Protein AF-A0ABD5UUP8-F1 (afdb_monomer_lite)

Secondary structure (DSSP, 8-state):
-PPP-------------------------HHHHHHHHSPPPTT--HHHHHHHHHHHHHHHHHHHHHHHHHHHHHHHHHHH-HHHHHHHHHHHHHHHHSS-----TT--SSHHHHHTTGGG-

InterPro domains:
  IPR058335 Propionyl-CoA carboxylase, PccX subunit [PF26062] (36-121)

Foldseek 3Di:
DDDDDDDDDDDPPPPPPPPPVPPPCPDCDPLNVQLVVDDDDPPQDPVRSSVVSVVVSVVVVVVVVVVVVVVVVVVVVVVVDPVVVQVVVQVVLCVVPVDRDRDDPPQDPDPVSNVVPSVVD

Sequence (121 aa):
MSPETTTEPAEIERDEGAANGGSKRAGTTPIDRIAEGISIPTDADPEEAAAIVAAVAAHVRDREAAAAAAAAAAAADAEDGWENDRWAFAGRTDTLQGRAARVPREAPRDAWTAAGRTDRF

Structure (mmCIF, N/CA/C/O backbone):
data_AF-A0ABD5UUP8-F1
#
_entry.id   AF-A0ABD5UUP8-F1
#
loop_
_atom_site.group_PDB
_atom_site.id
_atom_site.type_symbol
_atom_site.label_atom_id
_atom_site.label_alt_id
_atom_site.label_comp_id
_atom_site.label_asym_id
_atom_site.label_entity_id
_atom_site.label_seq_id
_atom_site.pdbx_PDB_ins_code
_atom_site.Cartn_x
_atom_site.Cartn_y
_atom_site.Cartn_z
_atom_site.occupancy
_atom_site.B_iso_or_equiv
_atom_site.auth_seq_id
_atom_site.auth_comp_id
_atom_site.auth_asym_id
_atom_site.auth_atom_id
_atom_site.pdbx_PDB_model_num
ATOM 1 N N . MET A 1 1 ? 44.165 -78.329 -10.750 1.00 41.66 1 MET A N 1
ATOM 2 C CA . MET A 1 1 ? 45.056 -77.355 -11.412 1.00 41.66 1 MET A CA 1
ATOM 3 C C . MET A 1 1 ? 44.326 -76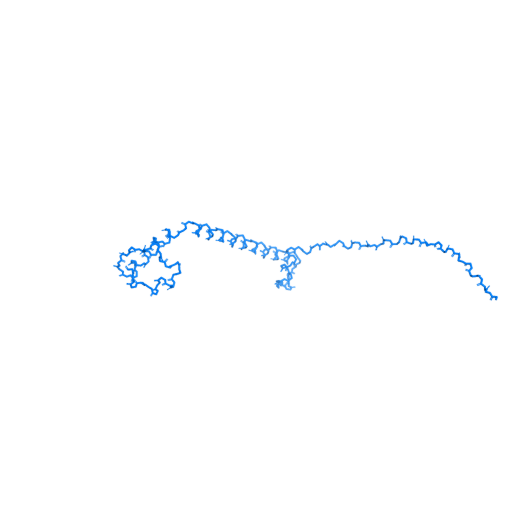.025 -11.449 1.00 41.66 1 MET A C 1
ATOM 5 O O . MET A 1 1 ? 43.488 -75.826 -12.317 1.00 41.66 1 MET A O 1
ATOM 9 N N . SER A 1 2 ? 44.571 -75.181 -10.452 1.00 54.81 2 SER A N 1
ATOM 10 C CA . SER A 1 2 ? 44.038 -73.818 -10.381 1.00 54.81 2 SER A CA 1
ATOM 11 C C . SER A 1 2 ? 45.112 -72.873 -10.916 1.00 54.81 2 SER A C 1
ATOM 13 O O . SER A 1 2 ? 46.253 -73.012 -10.478 1.00 54.81 2 SER A O 1
ATOM 15 N N . PRO A 1 3 ? 44.818 -71.944 -11.834 1.00 59.53 3 PRO A N 1
ATOM 16 C CA . PRO A 1 3 ? 45.698 -70.807 -12.029 1.00 59.53 3 PRO A CA 1
ATOM 17 C C . PRO A 1 3 ? 45.437 -69.777 -10.922 1.00 59.53 3 PRO A C 1
ATOM 19 O O . PRO A 1 3 ? 44.309 -69.322 -10.735 1.00 59.53 3 PRO A O 1
ATOM 22 N N . GLU A 1 4 ? 46.487 -69.455 -10.168 1.00 46.56 4 GLU A N 1
ATOM 23 C CA . GLU A 1 4 ? 46.560 -68.255 -9.339 1.00 46.56 4 GLU A CA 1
ATOM 24 C C . GLU A 1 4 ? 46.519 -67.034 -10.262 1.00 46.56 4 GLU A C 1
ATOM 26 O O . GLU A 1 4 ? 47.385 -66.874 -11.123 1.00 46.56 4 GLU A O 1
ATOM 31 N N . THR A 1 5 ? 45.517 -66.174 -10.099 1.00 60.75 5 THR A N 1
ATOM 32 C CA . THR A 1 5 ? 45.550 -64.842 -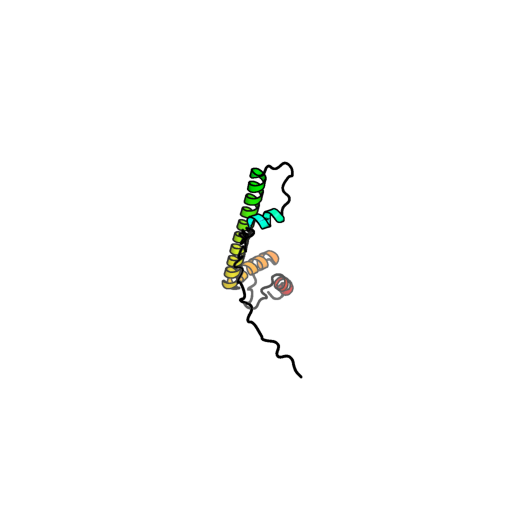10.703 1.00 60.75 5 THR A CA 1
ATOM 33 C C . THR A 1 5 ? 46.153 -63.897 -9.676 1.00 60.75 5 THR A C 1
ATOM 35 O O . THR A 1 5 ? 45.506 -63.522 -8.701 1.00 60.75 5 THR A O 1
ATOM 38 N N . THR A 1 6 ? 47.421 -63.560 -9.893 1.00 60.16 6 THR A N 1
ATOM 39 C CA . THR A 1 6 ? 48.137 -62.461 -9.245 1.00 60.16 6 THR A CA 1
ATOM 40 C C . THR A 1 6 ? 47.302 -61.182 -9.321 1.00 60.16 6 THR A C 1
ATOM 42 O O . THR A 1 6 ? 47.059 -60.653 -10.403 1.00 60.16 6 THR A O 1
ATOM 45 N N . THR A 1 7 ? 46.862 -60.691 -8.163 1.00 57.25 7 THR A N 1
ATOM 46 C CA . THR A 1 7 ? 46.319 -59.341 -7.995 1.00 57.25 7 THR A CA 1
ATOM 47 C C . THR A 1 7 ? 47.486 -58.360 -7.983 1.00 57.25 7 THR A C 1
ATOM 49 O O . THR A 1 7 ? 48.179 -58.215 -6.978 1.00 57.25 7 THR A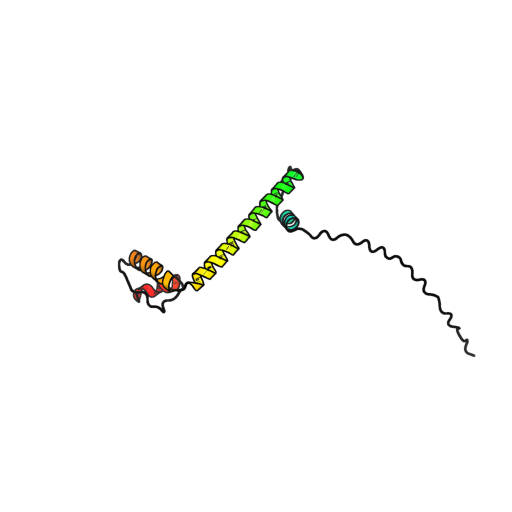 O 1
ATOM 52 N N . GLU A 1 8 ? 47.709 -57.704 -9.114 1.00 60.59 8 GLU A N 1
ATOM 53 C CA . GLU A 1 8 ? 48.548 -56.513 -9.230 1.00 60.59 8 GLU A CA 1
ATOM 54 C C . GLU A 1 8 ? 47.698 -55.294 -8.811 1.00 60.59 8 GLU A C 1
ATOM 56 O O . GLU A 1 8 ? 46.593 -55.124 -9.340 1.00 60.59 8 GLU A O 1
ATOM 61 N N . PRO A 1 9 ? 48.112 -54.470 -7.830 1.00 53.06 9 PRO A N 1
ATOM 62 C CA . PRO A 1 9 ? 47.363 -53.272 -7.480 1.00 53.06 9 PRO A CA 1
ATOM 63 C C . PRO A 1 9 ? 47.615 -52.195 -8.541 1.00 53.06 9 PRO A C 1
ATOM 65 O O . PRO A 1 9 ? 48.681 -51.589 -8.576 1.00 53.06 9 PRO A O 1
ATOM 68 N N . ALA A 1 10 ? 46.620 -51.947 -9.393 1.00 58.97 10 ALA A N 1
ATOM 69 C CA . ALA A 1 10 ? 46.601 -50.768 -10.247 1.00 58.97 10 ALA A CA 1
ATOM 70 C C . ALA A 1 10 ? 46.541 -49.510 -9.365 1.00 58.97 10 ALA A C 1
ATOM 72 O O . ALA A 1 10 ? 45.589 -49.299 -8.607 1.00 58.97 10 ALA A O 1
ATOM 73 N N . GLU A 1 11 ? 47.592 -48.702 -9.455 1.00 50.47 11 GLU A N 1
ATOM 74 C CA . GLU A 1 11 ? 47.683 -47.366 -8.889 1.00 50.47 11 GLU A CA 1
ATOM 75 C C . GLU A 1 11 ? 46.521 -46.521 -9.427 1.00 50.47 11 GLU A C 1
ATOM 77 O O . GLU A 1 11 ? 46.373 -46.310 -10.629 1.00 50.47 11 GLU A O 1
ATOM 82 N N . ILE A 1 12 ? 45.647 -46.071 -8.526 1.00 54.72 12 ILE A N 1
ATOM 83 C CA . ILE A 1 12 ? 44.571 -45.143 -8.864 1.00 54.72 12 ILE A CA 1
ATOM 84 C C . ILE A 1 12 ? 45.226 -43.773 -9.050 1.00 54.72 12 ILE A C 1
ATOM 86 O O . ILE A 1 12 ? 45.441 -43.045 -8.077 1.00 54.72 12 ILE A O 1
ATOM 90 N N . GLU A 1 13 ? 45.552 -43.440 -10.297 1.00 49.62 13 GLU A N 1
ATOM 91 C CA . GLU A 1 13 ? 45.841 -42.075 -10.726 1.00 49.62 13 GLU A CA 1
ATOM 92 C C . GLU A 1 13 ? 44.625 -41.207 -10.376 1.00 49.62 13 GLU A C 1
ATOM 94 O O . GLU A 1 13 ? 43.548 -41.304 -10.969 1.00 49.62 13 GLU A O 1
ATOM 99 N N . ARG A 1 14 ? 44.773 -40.397 -9.327 1.00 52.66 14 ARG A N 1
ATOM 100 C CA . ARG A 1 14 ? 43.803 -39.365 -8.977 1.00 52.66 14 ARG A CA 1
ATOM 101 C C . ARG A 1 14 ? 43.973 -38.228 -9.976 1.00 52.66 14 ARG A C 1
ATOM 103 O O . ARG A 1 14 ? 44.809 -37.353 -9.783 1.00 52.66 14 ARG A O 1
ATOM 110 N N . ASP A 1 15 ? 43.177 -38.271 -11.036 1.00 47.72 15 ASP A N 1
ATOM 111 C CA . ASP A 1 15 ? 42.930 -37.130 -11.911 1.00 47.72 15 ASP A CA 1
ATOM 112 C C . ASP A 1 15 ? 42.229 -36.030 -11.095 1.00 47.72 15 ASP A C 1
ATOM 114 O O . ASP A 1 15 ? 41.017 -36.052 -10.861 1.00 47.72 15 ASP A O 1
ATOM 118 N N . GLU A 1 16 ? 43.018 -35.088 -10.574 1.00 58.28 16 GLU A N 1
ATOM 119 C CA . GLU A 1 16 ? 42.526 -33.858 -9.954 1.00 58.28 16 GLU A CA 1
ATOM 120 C C . GLU A 1 16 ? 42.061 -32.874 -11.037 1.00 58.28 16 GLU A C 1
ATOM 122 O O . GLU A 1 16 ? 42.664 -31.834 -11.290 1.00 58.28 16 GLU A O 1
ATOM 127 N N . GLY A 1 17 ? 40.936 -33.200 -11.670 1.00 40.09 17 GLY A N 1
ATOM 128 C CA . GLY A 1 17 ? 40.206 -32.335 -12.593 1.00 40.09 17 GLY A CA 1
ATOM 129 C C . GLY A 1 17 ? 39.062 -31.580 -11.914 1.00 40.09 17 GLY A C 1
ATOM 130 O O . GLY A 1 17 ? 37.935 -31.581 -12.408 1.00 40.09 17 GLY A O 1
ATOM 131 N N . ALA A 1 18 ? 39.303 -30.951 -10.760 1.00 50.19 18 ALA A N 1
ATOM 132 C CA . ALA A 1 18 ? 38.309 -30.119 -10.078 1.00 50.19 18 ALA A CA 1
ATOM 133 C C . ALA A 1 18 ? 38.138 -28.760 -10.782 1.00 50.19 18 ALA A C 1
ATOM 135 O O . ALA A 1 18 ? 38.518 -27.715 -10.262 1.00 50.19 18 ALA A O 1
ATOM 136 N N . ALA A 1 19 ? 37.502 -28.759 -11.952 1.00 53.00 19 ALA A N 1
ATOM 137 C CA . ALA A 1 19 ? 36.909 -27.561 -12.537 1.00 53.00 19 ALA A CA 1
ATOM 138 C C . ALA A 1 19 ? 35.403 -27.535 -12.236 1.00 53.00 19 ALA A C 1
ATOM 140 O O . ALA A 1 19 ? 34.565 -27.527 -13.134 1.00 53.00 19 ALA A O 1
ATOM 141 N N . ASN A 1 20 ? 35.038 -27.499 -10.949 1.00 49.12 20 ASN A N 1
ATOM 142 C CA . ASN A 1 20 ? 33.725 -26.985 -10.573 1.00 49.12 20 ASN A CA 1
ATOM 143 C C . ASN A 1 20 ? 33.803 -25.464 -10.714 1.00 49.12 20 ASN A C 1
ATOM 145 O O . ASN A 1 20 ? 34.126 -24.749 -9.764 1.00 49.12 20 ASN A O 1
ATOM 149 N N . GLY A 1 21 ? 33.592 -24.989 -11.943 1.00 45.31 21 GLY A N 1
ATOM 150 C CA . GLY A 1 21 ? 33.327 -23.591 -12.229 1.00 45.31 21 GLY A CA 1
ATOM 151 C C . GLY A 1 21 ? 32.086 -23.195 -11.450 1.00 45.31 21 GLY A C 1
ATOM 152 O O . GLY A 1 21 ? 30.968 -23.335 -11.940 1.00 45.31 21 GLY A O 1
ATOM 153 N N . GLY A 1 22 ? 32.300 -22.756 -10.209 1.00 42.28 22 GLY A N 1
ATOM 154 C CA . GLY A 1 22 ? 31.283 -22.219 -9.333 1.00 42.28 22 GLY A CA 1
ATOM 155 C C . GLY A 1 22 ? 30.674 -21.017 -10.024 1.00 42.28 22 GLY A C 1
ATOM 156 O O . GLY A 1 22 ? 31.166 -19.898 -9.892 1.00 42.28 22 GLY A O 1
ATOM 157 N N . SER A 1 23 ? 29.618 -21.272 -10.795 1.00 48.53 23 SER A N 1
ATOM 158 C CA . SER A 1 23 ? 28.715 -20.254 -11.289 1.00 48.53 23 SER A CA 1
ATOM 159 C C . SER A 1 23 ? 28.305 -19.461 -10.060 1.00 48.53 23 SER A C 1
ATOM 161 O O . SER A 1 23 ? 27.624 -19.985 -9.172 1.00 48.53 23 SER A O 1
ATOM 163 N N . LYS A 1 24 ? 28.840 -18.239 -9.941 1.00 53.84 24 LYS A N 1
ATOM 164 C CA . LYS A 1 24 ? 28.438 -17.278 -8.922 1.00 53.84 24 LYS A CA 1
ATOM 165 C C . LYS A 1 24 ? 26.924 -17.197 -9.039 1.00 53.84 24 LYS A C 1
ATOM 167 O O . LYS A 1 24 ? 26.421 -16.562 -9.961 1.00 53.84 24 LYS A O 1
ATOM 172 N N . ARG A 1 25 ? 26.194 -17.858 -8.139 1.00 56.03 25 ARG A N 1
ATOM 173 C CA . ARG A 1 25 ? 24.763 -17.630 -7.972 1.00 56.03 25 ARG A CA 1
ATOM 174 C C . ARG A 1 25 ? 24.637 -16.204 -7.456 1.00 56.03 25 ARG A C 1
ATOM 176 O O . ARG A 1 25 ? 24.610 -15.984 -6.250 1.00 56.03 25 ARG A O 1
ATOM 183 N N . ALA A 1 26 ? 24.658 -15.237 -8.372 1.00 64.69 26 ALA A N 1
ATOM 184 C CA . ALA A 1 26 ? 24.085 -13.930 -8.138 1.00 64.69 26 ALA A CA 1
ATOM 185 C C . ALA A 1 26 ? 22.640 -14.226 -7.737 1.00 64.69 26 ALA A C 1
ATOM 187 O O . ALA A 1 26 ? 21.847 -14.701 -8.548 1.00 64.69 26 ALA A O 1
ATOM 188 N N . GLY A 1 27 ? 22.364 -14.155 -6.435 1.00 71.50 27 GLY A N 1
ATOM 189 C CA . GLY A 1 27 ? 21.029 -14.418 -5.928 1.00 71.50 27 GLY A CA 1
ATOM 190 C C . GLY A 1 27 ? 20.075 -13.440 -6.593 1.00 71.50 27 GLY A C 1
ATOM 191 O O . GLY A 1 27 ? 20.400 -12.257 -6.671 1.00 71.50 27 GLY A O 1
ATOM 192 N N . THR A 1 28 ? 18.931 -13.938 -7.066 1.00 81.25 28 THR A N 1
ATOM 193 C CA . THR A 1 28 ? 17.842 -13.083 -7.550 1.00 81.25 28 THR A CA 1
ATOM 194 C C . THR A 1 28 ? 17.554 -12.025 -6.490 1.00 81.25 28 THR A C 1
ATOM 196 O O . THR A 1 28 ? 17.208 -12.334 -5.335 1.00 81.25 28 THR A O 1
ATOM 199 N N . THR A 1 29 ? 17.805 -10.769 -6.844 1.00 89.19 29 THR A N 1
ATOM 200 C CA . THR A 1 29 ? 17.545 -9.660 -5.942 1.00 89.19 29 THR A CA 1
ATOM 201 C C . THR A 1 29 ? 16.030 -9.499 -5.799 1.00 89.19 29 THR A C 1
ATOM 203 O O . THR A 1 29 ? 15.261 -9.916 -6.666 1.00 89.19 29 THR A O 1
ATOM 206 N N . PRO A 1 30 ? 15.541 -8.895 -4.705 1.00 87.81 30 PRO A N 1
ATOM 207 C CA . PRO A 1 30 ? 14.128 -8.538 -4.615 1.00 87.81 30 PRO A CA 1
ATOM 208 C C . PRO A 1 30 ? 13.656 -7.676 -5.798 1.00 87.81 30 PRO A C 1
ATOM 210 O O . PRO A 1 30 ? 12.502 -7.779 -6.190 1.00 87.81 30 PRO A O 1
ATOM 213 N N . ILE A 1 31 ? 14.553 -6.870 -6.380 1.00 89.00 31 ILE A N 1
ATOM 214 C CA . ILE A 1 31 ? 14.278 -6.057 -7.570 1.00 89.00 31 ILE A CA 1
ATOM 215 C C . ILE A 1 31 ? 14.075 -6.952 -8.804 1.00 89.00 31 ILE A C 1
ATOM 217 O O . ILE A 1 31 ? 13.110 -6.740 -9.533 1.00 89.00 31 ILE A O 1
ATOM 221 N N . ASP A 1 32 ? 14.887 -7.999 -8.987 1.00 91.38 32 ASP A N 1
ATOM 222 C CA . ASP A 1 32 ? 14.741 -8.942 -10.111 1.00 91.38 32 ASP A CA 1
ATOM 223 C C . ASP A 1 32 ? 13.391 -9.677 -10.076 1.00 91.38 32 ASP A C 1
ATOM 225 O O . ASP A 1 32 ? 12.718 -9.792 -11.096 1.00 91.38 32 ASP A O 1
ATOM 229 N N . ARG A 1 33 ? 12.924 -10.094 -8.891 1.00 92.19 33 ARG A N 1
ATOM 230 C CA . ARG A 1 33 ? 11.594 -10.724 -8.748 1.00 92.19 33 ARG A CA 1
ATOM 231 C C . ARG A 1 33 ? 10.443 -9.787 -9.096 1.00 92.19 33 ARG A C 1
ATOM 233 O O . ARG A 1 33 ? 9.403 -10.232 -9.567 1.00 92.19 33 ARG A O 1
ATOM 240 N N . ILE A 1 34 ? 10.602 -8.495 -8.818 1.00 93.19 34 ILE A N 1
ATOM 241 C CA . ILE A 1 34 ? 9.594 -7.493 -9.174 1.00 93.19 34 ILE A CA 1
ATOM 242 C C . ILE A 1 34 ? 9.597 -7.286 -10.686 1.00 93.19 34 ILE A C 1
ATOM 244 O O . ILE A 1 34 ? 8.522 -7.232 -11.276 1.00 93.19 34 ILE A O 1
ATOM 248 N N . ALA A 1 35 ? 10.777 -7.247 -11.311 1.00 91.50 35 ALA A N 1
ATOM 249 C CA . ALA A 1 35 ? 10.902 -7.171 -12.762 1.00 91.50 35 ALA A CA 1
ATOM 250 C C . ALA A 1 35 ? 10.207 -8.353 -13.466 1.00 91.50 35 ALA A C 1
ATOM 252 O O . ALA A 1 35 ? 9.522 -8.145 -14.461 1.00 91.50 35 ALA A O 1
ATOM 253 N N . GLU A 1 36 ? 10.298 -9.569 -12.917 1.00 93.56 36 GLU A N 1
ATOM 254 C CA . GLU A 1 36 ? 9.594 -10.759 -13.431 1.00 93.56 36 GLU A CA 1
ATOM 255 C C . GLU A 1 36 ? 8.055 -10.659 -13.336 1.00 93.56 36 GLU A C 1
ATOM 257 O O . GLU A 1 36 ? 7.343 -11.331 -14.082 1.00 93.56 36 GLU A O 1
ATOM 262 N N . GLY A 1 37 ? 7.531 -9.837 -12.421 1.00 94.12 37 GLY A N 1
ATOM 263 C CA . GLY A 1 37 ? 6.099 -9.713 -12.135 1.00 94.12 37 GLY A CA 1
ATOM 264 C C . GLY A 1 37 ? 5.397 -8.519 -12.785 1.00 94.12 37 GLY A C 1
ATOM 265 O O . GLY A 1 37 ? 4.185 -8.376 -12.608 1.00 94.12 37 GLY A O 1
ATOM 266 N N . ILE A 1 38 ? 6.118 -7.652 -13.505 1.00 94.56 38 ILE A N 1
ATOM 267 C CA . ILE A 1 38 ? 5.555 -6.440 -14.116 1.00 94.56 38 ILE A CA 1
ATOM 268 C C . ILE A 1 38 ? 5.812 -6.388 -15.621 1.00 94.56 38 ILE A C 1
ATOM 270 O O . ILE A 1 38 ? 6.848 -6.816 -16.117 1.00 94.56 38 ILE A O 1
ATOM 274 N N . SER A 1 39 ? 4.859 -5.827 -16.364 1.00 96.19 39 SER A N 1
ATOM 275 C CA . SER A 1 39 ? 5.041 -5.564 -17.791 1.00 96.19 39 SER A CA 1
ATOM 276 C C . SER A 1 39 ? 5.792 -4.250 -17.974 1.00 96.19 39 SER A C 1
ATOM 278 O O . SER A 1 39 ? 5.289 -3.197 -17.582 1.00 96.19 39 SER A O 1
ATOM 280 N N . ILE A 1 40 ? 6.960 -4.308 -18.607 1.00 94.50 40 ILE A N 1
ATOM 281 C CA . ILE A 1 40 ? 7.721 -3.125 -19.019 1.00 94.50 40 ILE A CA 1
ATOM 282 C C . ILE A 1 40 ? 7.323 -2.750 -20.458 1.00 94.50 40 ILE A C 1
ATOM 284 O O . ILE A 1 40 ? 7.130 -3.655 -21.277 1.00 94.50 40 ILE A O 1
ATOM 288 N N . PRO A 1 41 ? 7.162 -1.454 -20.784 1.00 95.00 41 PRO A N 1
ATOM 289 C CA . PRO A 1 41 ? 6.927 -1.013 -22.156 1.00 95.00 41 PRO A CA 1
ATOM 290 C C . PRO A 1 41 ? 8.019 -1.507 -23.110 1.00 95.00 41 PRO A C 1
ATOM 292 O O . PRO A 1 41 ? 9.197 -1.533 -22.766 1.00 95.00 41 PRO A O 1
ATOM 295 N N . THR A 1 42 ? 7.632 -1.905 -24.321 1.00 92.69 42 THR A N 1
ATOM 296 C CA . THR A 1 42 ? 8.568 -2.474 -25.306 1.00 92.69 42 THR A CA 1
ATOM 297 C C . THR A 1 42 ? 9.523 -1.444 -25.905 1.00 92.69 42 THR A C 1
ATOM 299 O O . THR A 1 42 ? 10.514 -1.823 -26.520 1.00 92.69 42 THR A O 1
ATOM 302 N N . ASP A 1 43 ? 9.187 -0.162 -25.787 1.00 96.62 43 ASP A N 1
ATOM 303 C CA . ASP A 1 43 ? 9.975 0.987 -26.227 1.00 96.62 43 ASP A CA 1
ATOM 304 C C . ASP A 1 43 ? 10.874 1.565 -25.125 1.00 96.62 43 ASP A C 1
ATOM 306 O O . ASP A 1 43 ? 11.680 2.439 -25.432 1.00 96.62 43 ASP A O 1
ATOM 310 N N . ALA A 1 44 ? 10.771 1.067 -23.886 1.00 95.50 44 ALA A N 1
ATOM 311 C CA . ALA A 1 44 ? 11.627 1.501 -22.791 1.00 95.50 44 ALA A CA 1
ATOM 312 C C . ALA A 1 44 ? 13.060 1.009 -23.002 1.00 95.50 44 ALA A C 1
ATOM 314 O O . ALA A 1 44 ? 13.309 -0.189 -23.194 1.00 95.50 44 ALA A O 1
ATOM 315 N N . ASP A 1 45 ? 14.011 1.932 -22.924 1.00 97.38 45 ASP A N 1
ATOM 316 C CA . ASP A 1 45 ? 15.419 1.569 -22.914 1.00 97.38 45 ASP A CA 1
ATOM 317 C C . ASP A 1 45 ? 15.821 0.905 -21.571 1.00 97.38 45 ASP A C 1
ATOM 319 O O . ASP A 1 45 ? 15.048 0.897 -20.608 1.00 97.38 45 ASP A O 1
ATOM 323 N N . PRO A 1 46 ? 17.009 0.277 -21.470 1.00 95.00 46 PRO A N 1
ATOM 324 C CA . PRO A 1 46 ? 17.409 -0.431 -20.252 1.00 95.00 46 PRO A CA 1
ATOM 325 C C . PRO A 1 46 ? 17.485 0.450 -18.994 1.00 95.00 46 PRO A C 1
ATOM 327 O O . PRO A 1 46 ? 17.240 -0.050 -17.894 1.00 95.00 46 PRO A O 1
ATOM 330 N N . GLU A 1 47 ? 17.826 1.732 -19.140 1.00 96.75 47 GLU A N 1
ATOM 331 C CA . GLU A 1 47 ? 17.900 2.686 -18.028 1.00 96.75 47 GLU A CA 1
ATOM 332 C C . GLU A 1 47 ? 16.481 3.030 -17.557 1.00 96.75 47 GLU A C 1
ATOM 334 O O . GLU A 1 47 ? 16.182 2.975 -16.362 1.00 96.75 47 GLU A O 1
ATOM 339 N N . GLU A 1 48 ? 15.577 3.300 -18.502 1.00 97.19 48 GLU A N 1
ATOM 340 C CA . GLU A 1 48 ? 14.157 3.537 -18.237 1.00 97.19 48 GLU A CA 1
ATOM 341 C C . GLU A 1 48 ? 13.489 2.320 -17.588 1.00 97.19 48 GLU A C 1
ATOM 343 O O . GLU A 1 48 ? 12.798 2.452 -16.576 1.00 97.19 48 GLU A O 1
ATOM 348 N N . ALA A 1 49 ? 13.737 1.117 -18.109 1.00 96.00 49 ALA A N 1
ATOM 349 C CA . ALA A 1 49 ? 13.241 -0.128 -17.533 1.00 96.00 49 ALA A CA 1
ATOM 350 C C . ALA A 1 49 ? 13.721 -0.301 -16.083 1.00 96.00 49 ALA A C 1
ATOM 352 O O . ALA A 1 49 ? 12.919 -0.602 -15.194 1.00 96.00 49 ALA A O 1
ATOM 353 N N . ALA A 1 50 ? 15.007 -0.051 -15.816 1.00 94.81 50 ALA A N 1
ATOM 354 C CA . ALA A 1 50 ? 15.559 -0.107 -14.467 1.00 94.81 50 ALA A CA 1
ATOM 355 C C . ALA A 1 50 ? 14.917 0.936 -13.537 1.00 94.81 50 ALA A C 1
ATOM 357 O O . ALA A 1 50 ? 14.574 0.611 -12.396 1.00 94.81 50 ALA A O 1
ATOM 358 N N . ALA A 1 51 ? 14.696 2.162 -14.020 1.00 96.50 51 ALA A N 1
ATOM 359 C CA . ALA A 1 51 ? 14.036 3.221 -13.262 1.00 96.50 51 ALA A CA 1
ATOM 360 C C . ALA A 1 51 ? 12.586 2.856 -12.906 1.00 96.50 51 ALA A C 1
ATOM 362 O O . ALA A 1 51 ? 12.160 3.060 -11.766 1.00 96.50 51 ALA A O 1
ATOM 363 N N . ILE A 1 52 ? 11.844 2.258 -13.843 1.00 95.94 52 ILE A N 1
ATOM 364 C CA . ILE A 1 52 ? 10.472 1.785 -13.617 1.00 95.94 52 ILE A CA 1
ATOM 365 C C . ILE A 1 52 ? 10.454 0.695 -12.541 1.00 95.94 52 ILE A C 1
ATOM 367 O O . ILE A 1 52 ? 9.711 0.815 -11.563 1.00 95.94 52 ILE A O 1
ATOM 371 N N . VAL A 1 53 ? 11.291 -0.342 -12.670 1.00 97.31 53 VAL A N 1
ATOM 372 C CA . VAL A 1 53 ? 11.359 -1.428 -11.675 1.00 97.31 53 VAL A CA 1
ATOM 373 C C . VAL A 1 53 ? 11.747 -0.870 -10.302 1.00 97.31 53 VAL A C 1
ATOM 375 O O . VAL A 1 53 ? 11.127 -1.224 -9.298 1.00 97.31 53 VAL A O 1
ATOM 378 N N . ALA A 1 54 ? 12.725 0.038 -10.239 1.00 96.38 54 ALA A N 1
ATOM 379 C CA . ALA A 1 54 ? 13.156 0.661 -8.992 1.00 96.38 54 ALA A CA 1
ATOM 380 C C . ALA A 1 54 ? 12.036 1.480 -8.329 1.00 96.38 54 ALA A C 1
ATOM 382 O O . ALA A 1 54 ? 11.830 1.369 -7.118 1.00 96.38 54 ALA A O 1
ATOM 383 N N . ALA A 1 55 ? 11.278 2.259 -9.108 1.00 97.38 55 ALA A N 1
ATOM 384 C CA . ALA A 1 55 ? 10.151 3.041 -8.607 1.00 97.38 55 ALA A CA 1
ATOM 385 C C . ALA A 1 55 ? 9.035 2.144 -8.048 1.00 97.38 55 ALA A C 1
ATOM 387 O O . ALA A 1 55 ? 8.526 2.391 -6.951 1.00 97.38 55 ALA A O 1
ATOM 388 N N . VAL A 1 56 ? 8.691 1.064 -8.756 1.00 96.81 56 VAL A N 1
ATOM 389 C CA . VAL A 1 56 ? 7.698 0.085 -8.288 1.00 96.81 56 VAL A CA 1
ATOM 390 C C . VAL A 1 56 ? 8.186 -0.618 -7.020 1.00 96.81 56 VAL A C 1
ATOM 392 O O . VAL A 1 56 ? 7.434 -0.727 -6.051 1.00 96.81 56 VAL A O 1
ATOM 395 N N . ALA A 1 57 ? 9.453 -1.035 -6.976 1.00 96.19 57 ALA A N 1
ATOM 396 C CA . ALA A 1 57 ? 10.039 -1.674 -5.802 1.00 96.19 57 ALA A CA 1
ATOM 397 C C . ALA A 1 57 ? 10.038 -0.759 -4.570 1.00 96.19 57 ALA A C 1
ATOM 399 O O . ALA A 1 57 ? 9.704 -1.205 -3.468 1.00 96.19 57 ALA A O 1
ATOM 400 N N . ALA A 1 58 ? 10.355 0.525 -4.751 1.00 96.88 58 ALA A N 1
ATOM 401 C CA . ALA A 1 58 ? 10.271 1.518 -3.688 1.00 96.88 58 ALA A CA 1
ATOM 402 C C . ALA A 1 58 ? 8.829 1.679 -3.181 1.00 96.88 58 ALA A C 1
ATOM 404 O O . ALA A 1 58 ? 8.607 1.682 -1.971 1.00 96.88 58 ALA A O 1
ATOM 405 N N . HIS A 1 59 ? 7.846 1.737 -4.086 1.00 96.94 59 HIS A N 1
ATOM 406 C CA . HIS A 1 59 ? 6.436 1.858 -3.713 1.00 96.94 59 HIS A CA 1
ATOM 407 C C . HIS A 1 59 ? 5.917 0.644 -2.929 1.00 96.94 59 HIS A C 1
ATOM 409 O O . HIS A 1 59 ? 5.203 0.808 -1.941 1.00 96.94 59 HIS A O 1
ATOM 415 N N . VAL A 1 60 ? 6.276 -0.576 -3.342 1.00 96.44 60 VAL A N 1
ATOM 416 C CA . VAL A 1 60 ? 5.874 -1.801 -2.627 1.00 96.44 60 VAL A CA 1
ATOM 417 C C . VAL A 1 60 ? 6.459 -1.815 -1.217 1.00 96.44 60 VAL A C 1
ATOM 419 O O . VAL A 1 60 ? 5.726 -2.046 -0.259 1.00 96.44 60 VAL A O 1
ATOM 422 N N . ARG A 1 61 ? 7.746 -1.482 -1.065 1.00 96.12 61 ARG A N 1
ATOM 423 C CA . ARG A 1 61 ? 8.383 -1.396 0.256 1.00 96.12 61 ARG A CA 1
ATOM 424 C C . ARG A 1 61 ? 7.712 -0.354 1.156 1.00 96.12 61 ARG A C 1
ATOM 426 O O . ARG A 1 61 ? 7.521 -0.612 2.341 1.00 96.12 61 ARG A O 1
ATOM 433 N N . ASP A 1 62 ? 7.364 0.808 0.609 1.00 97.00 62 ASP A N 1
ATOM 434 C CA . ASP A 1 62 ? 6.663 1.860 1.352 1.00 97.00 62 ASP A CA 1
ATOM 435 C C . ASP A 1 62 ? 5.282 1.387 1.840 1.00 97.00 62 ASP A C 1
ATOM 437 O O . ASP A 1 62 ? 4.940 1.538 3.012 1.00 97.00 62 ASP A O 1
ATOM 441 N N . ARG A 1 63 ? 4.525 0.695 0.978 1.00 97.31 63 ARG A N 1
ATOM 442 C CA . ARG A 1 63 ? 3.236 0.081 1.338 1.00 97.31 63 ARG A CA 1
ATOM 443 C C . ARG A 1 63 ? 3.373 -0.963 2.441 1.00 97.31 63 ARG A C 1
ATOM 445 O O . ARG A 1 63 ? 2.544 -0.994 3.345 1.00 97.31 63 ARG A O 1
ATOM 452 N N . GLU A 1 64 ? 4.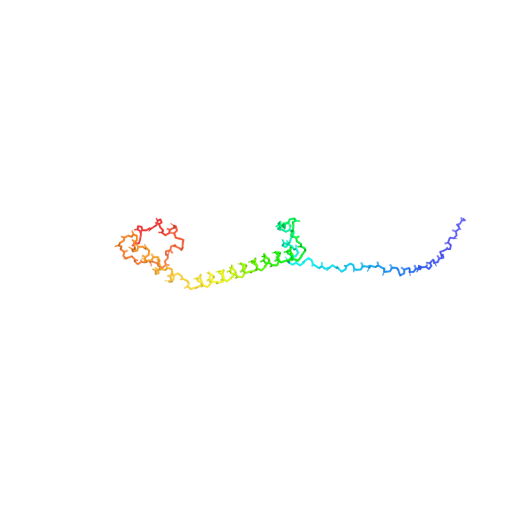389 -1.819 2.366 1.00 96.94 64 GLU A N 1
ATOM 453 C CA . GLU A 1 64 ? 4.664 -2.832 3.389 1.00 96.94 64 GLU A CA 1
ATOM 454 C C . GLU A 1 64 ? 5.008 -2.186 4.735 1.00 96.94 64 GLU A C 1
ATOM 456 O O . GLU A 1 64 ? 4.481 -2.602 5.767 1.00 96.94 64 GLU A O 1
ATOM 461 N N . ALA A 1 65 ? 5.826 -1.129 4.731 1.00 96.75 65 ALA A N 1
ATOM 462 C CA . ALA A 1 65 ? 6.156 -0.373 5.936 1.00 96.75 65 ALA A CA 1
ATOM 463 C C . ALA A 1 65 ? 4.917 0.310 6.537 1.00 96.75 65 ALA A C 1
ATOM 465 O O . ALA A 1 65 ? 4.687 0.220 7.744 1.00 96.75 65 ALA A O 1
ATOM 466 N N . ALA A 1 66 ? 4.082 0.932 5.700 1.00 95.00 66 ALA A N 1
ATOM 467 C CA . ALA A 1 66 ? 2.824 1.536 6.126 1.00 95.00 66 ALA A CA 1
ATOM 468 C C . ALA A 1 66 ? 1.846 0.493 6.697 1.00 95.00 66 ALA A C 1
ATOM 470 O O . ALA A 1 66 ? 1.231 0.729 7.736 1.00 95.00 66 ALA A O 1
ATOM 471 N N . ALA A 1 67 ? 1.731 -0.679 6.066 1.00 95.19 67 ALA A N 1
ATOM 472 C CA . ALA A 1 67 ? 0.893 -1.772 6.554 1.00 95.19 67 ALA A CA 1
ATOM 473 C C . ALA A 1 67 ? 1.401 -2.336 7.891 1.00 95.19 67 ALA A C 1
ATOM 475 O O . ALA A 1 67 ? 0.601 -2.578 8.794 1.00 95.19 67 ALA A O 1
ATOM 476 N N . ALA A 1 68 ? 2.718 -2.497 8.051 1.00 94.94 68 ALA A N 1
ATOM 477 C CA . ALA A 1 68 ? 3.324 -2.926 9.309 1.00 94.94 68 ALA A CA 1
ATOM 478 C C . ALA A 1 68 ? 3.093 -1.901 10.432 1.00 94.94 68 ALA A C 1
ATOM 480 O O . ALA A 1 68 ? 2.738 -2.283 11.547 1.00 94.94 68 ALA A O 1
ATOM 481 N N . ALA A 1 69 ? 3.226 -0.605 10.134 1.00 93.50 69 ALA A N 1
ATOM 482 C CA . ALA A 1 69 ? 2.925 0.465 11.082 1.00 93.50 69 ALA A CA 1
ATOM 483 C C . ALA A 1 69 ? 1.440 0.470 11.484 1.00 93.50 69 ALA A C 1
ATOM 485 O O . ALA A 1 69 ? 1.128 0.571 12.668 1.00 93.50 69 ALA A O 1
ATOM 486 N N . ALA A 1 70 ? 0.527 0.293 10.524 1.00 91.62 70 ALA A N 1
ATOM 487 C CA . ALA A 1 70 ? -0.905 0.192 10.797 1.00 91.62 70 ALA A CA 1
ATOM 488 C C . ALA A 1 70 ? -1.251 -1.040 11.650 1.00 91.62 70 ALA A C 1
ATOM 490 O O . ALA A 1 70 ? -2.059 -0.941 12.569 1.00 91.62 70 ALA A O 1
ATOM 491 N N . ALA A 1 71 ? -0.617 -2.188 11.392 1.00 90.81 71 ALA A N 1
ATOM 492 C CA . ALA A 1 71 ? -0.799 -3.393 12.199 1.00 90.81 71 ALA A CA 1
ATOM 493 C C . ALA A 1 71 ? -0.281 -3.209 13.635 1.00 90.81 71 ALA A C 1
ATOM 495 O O . ALA A 1 71 ? -0.940 -3.639 14.579 1.00 90.81 71 ALA A O 1
ATOM 496 N N . ALA A 1 72 ? 0.863 -2.539 13.810 1.00 88.44 72 ALA A N 1
ATOM 497 C CA . ALA A 1 72 ? 1.398 -2.212 15.129 1.00 88.44 72 ALA A CA 1
ATOM 498 C C . ALA A 1 72 ? 0.483 -1.242 15.894 1.00 88.44 72 ALA A C 1
ATOM 500 O O . ALA A 1 72 ? 0.225 -1.460 17.075 1.00 88.44 72 ALA A O 1
ATOM 501 N N . ALA A 1 73 ? -0.053 -0.219 15.220 1.00 83.75 73 ALA A N 1
ATOM 502 C CA . ALA A 1 73 ? -1.028 0.697 15.809 1.00 83.75 73 ALA A CA 1
ATOM 503 C C . ALA A 1 73 ? -2.310 -0.038 16.230 1.00 83.75 73 ALA A C 1
ATOM 505 O O . ALA A 1 73 ? -2.738 0.094 17.368 1.00 83.75 73 ALA A O 1
ATOM 506 N N . ALA A 1 74 ? -2.860 -0.896 15.365 1.00 80.75 74 ALA A N 1
ATOM 507 C CA . ALA A 1 74 ? -4.046 -1.687 15.688 1.00 80.75 74 ALA A CA 1
ATOM 508 C C . ALA A 1 74 ? -3.815 -2.662 16.859 1.00 80.75 74 ALA A C 1
ATOM 510 O O . ALA A 1 74 ? -4.728 -2.903 17.646 1.00 80.75 74 ALA A O 1
ATOM 511 N N . ALA A 1 75 ? -2.610 -3.227 16.987 1.00 79.62 75 ALA A N 1
ATOM 512 C CA . ALA A 1 75 ? -2.246 -4.047 18.139 1.00 79.62 75 ALA A CA 1
ATOM 513 C C . ALA A 1 75 ? -2.173 -3.211 19.428 1.00 79.62 75 ALA A C 1
ATOM 515 O O . ALA A 1 75 ? -2.705 -3.640 20.448 1.00 79.62 75 ALA A O 1
ATOM 516 N N . ALA A 1 76 ? -1.597 -2.006 19.369 1.00 75.62 76 ALA A N 1
ATOM 517 C CA . ALA A 1 76 ? -1.571 -1.080 20.501 1.00 75.62 76 ALA A CA 1
ATOM 518 C C . ALA A 1 76 ? -2.986 -0.627 20.915 1.00 75.62 76 ALA A C 1
ATOM 520 O O . ALA A 1 76 ? -3.324 -0.692 22.093 1.00 75.62 76 ALA A O 1
ATOM 521 N N . ASP A 1 77 ? -3.852 -0.280 19.957 1.00 67.94 77 ASP A N 1
ATOM 522 C CA . ASP A 1 77 ? -5.258 0.060 20.223 1.00 67.94 77 ASP A CA 1
ATOM 523 C C . ASP A 1 77 ? -6.027 -1.121 20.847 1.00 67.94 77 ASP A C 1
ATOM 525 O O . ASP A 1 77 ? -6.868 -0.940 21.730 1.00 67.94 77 ASP A O 1
ATOM 529 N N . ALA A 1 78 ? -5.731 -2.355 20.423 1.00 64.62 78 ALA A N 1
ATOM 530 C CA . ALA A 1 78 ? -6.323 -3.552 21.016 1.00 64.62 78 ALA A CA 1
ATOM 531 C C . ALA A 1 78 ? -5.871 -3.783 22.472 1.00 64.62 78 ALA A C 1
ATOM 533 O O . ALA A 1 78 ? -6.641 -4.339 23.263 1.00 64.62 78 ALA A O 1
ATOM 534 N N . GLU A 1 79 ? -4.655 -3.360 22.829 1.00 59.59 79 GLU A N 1
ATOM 535 C CA . GLU A 1 79 ? -4.115 -3.416 24.193 1.00 59.59 79 GLU A CA 1
ATOM 536 C C . GLU A 1 79 ? -4.652 -2.288 25.093 1.00 59.59 79 GLU A C 1
ATOM 538 O O . GLU A 1 79 ? -4.920 -2.538 26.271 1.00 59.59 79 GLU A O 1
ATOM 543 N N . ASP A 1 80 ? -4.911 -1.094 24.544 1.00 57.75 80 ASP A N 1
ATOM 544 C CA . ASP A 1 80 ? -5.519 0.042 25.266 1.00 57.75 80 ASP A CA 1
ATOM 545 C C . ASP A 1 80 ? -6.989 -0.200 25.663 1.00 57.75 80 ASP A C 1
ATOM 547 O O . ASP A 1 80 ? -7.534 0.447 26.564 1.00 57.75 80 ASP A O 1
ATOM 551 N N . GLY A 1 81 ? -7.614 -1.213 25.065 1.00 57.88 81 GLY A N 1
ATOM 552 C CA . GLY A 1 81 ? -8.760 -1.900 25.630 1.00 57.88 81 GLY A CA 1
ATOM 553 C C . GLY A 1 81 ? -10.100 -1.160 25.552 1.00 57.88 81 GLY A C 1
ATOM 554 O O . GLY A 1 81 ? -10.228 0.051 25.390 1.00 57.88 81 GLY A O 1
ATOM 555 N N . TRP A 1 82 ? -11.143 -1.967 25.741 1.00 59.72 82 TRP A N 1
ATOM 556 C CA . TRP A 1 82 ? -12.584 -1.676 25.752 1.00 59.72 82 TRP A CA 1
ATOM 557 C C . TRP A 1 82 ? -13.045 -0.351 26.408 1.00 59.72 82 TRP A C 1
ATOM 559 O O . TRP A 1 82 ? -14.163 0.109 26.172 1.00 59.72 82 TRP A O 1
ATOM 569 N N . GLU A 1 83 ? -12.228 0.281 27.251 1.00 59.94 83 GLU A N 1
ATOM 570 C CA . GLU A 1 83 ? -12.545 1.563 27.881 1.00 59.94 83 GLU A CA 1
ATOM 571 C C . GLU A 1 83 ? -12.624 2.710 26.855 1.00 59.94 83 GLU A C 1
ATOM 573 O O . GLU A 1 83 ? -13.559 3.507 26.935 1.00 59.94 83 GLU A O 1
ATOM 578 N N . ASN A 1 84 ? -11.726 2.751 25.862 1.00 61.34 84 ASN A N 1
ATOM 579 C CA . ASN A 1 84 ? -11.745 3.760 24.792 1.00 61.34 84 ASN A CA 1
ATOM 580 C C . ASN A 1 84 ? -12.901 3.519 23.804 1.00 61.34 84 ASN A C 1
ATOM 582 O O . ASN A 1 84 ? -13.640 4.447 23.458 1.00 61.34 84 ASN A O 1
ATOM 586 N N . ASP A 1 85 ? -13.147 2.256 23.451 1.00 62.31 85 ASP A N 1
ATOM 587 C CA . ASP A 1 85 ? -14.265 1.853 22.590 1.00 62.31 85 ASP A CA 1
ATOM 588 C C . ASP A 1 85 ? -15.637 2.163 23.205 1.00 62.31 85 ASP A C 1
ATOM 590 O O . ASP A 1 85 ? -16.590 2.473 22.482 1.00 62.31 85 ASP A O 1
ATOM 594 N N . ARG A 1 86 ? -15.759 2.143 24.542 1.00 68.44 86 ARG A N 1
ATOM 595 C CA . ARG A 1 86 ? -17.018 2.479 25.224 1.00 68.44 86 ARG A CA 1
ATOM 596 C C . ARG A 1 86 ? -17.442 3.924 25.023 1.00 68.44 86 ARG A C 1
ATOM 598 O O . ARG A 1 86 ? -18.640 4.163 24.874 1.00 68.44 86 ARG A O 1
ATOM 605 N N . TRP A 1 87 ? -16.507 4.871 24.986 1.00 67.31 87 TRP A N 1
ATOM 606 C CA . TRP A 1 87 ? -16.834 6.280 24.747 1.00 67.31 87 TRP A CA 1
ATOM 607 C C . TRP A 1 87 ? -17.311 6.503 23.309 1.00 67.31 87 TRP A C 1
ATOM 609 O O . TRP A 1 87 ? -18.340 7.146 23.091 1.00 67.31 87 TRP A O 1
ATOM 619 N N . ALA A 1 88 ? -16.635 5.892 22.333 1.00 70.44 88 ALA A N 1
ATOM 620 C CA . ALA A 1 88 ? -17.026 5.963 20.926 1.00 70.44 88 ALA A CA 1
ATOM 621 C C . ALA A 1 88 ? -18.362 5.245 20.644 1.00 70.44 88 ALA A C 1
ATOM 623 O O . ALA A 1 88 ? -19.185 5.721 19.856 1.00 70.44 88 ALA A O 1
ATOM 624 N N . PHE A 1 89 ? -18.615 4.101 21.285 1.00 69.62 89 PHE A N 1
ATOM 625 C CA . PHE A 1 89 ? -19.880 3.376 21.160 1.00 69.62 89 PHE A CA 1
ATOM 626 C C . PHE A 1 89 ? -21.041 4.109 21.849 1.00 69.62 89 PHE A C 1
ATOM 628 O O . PHE A 1 89 ? -22.119 4.213 21.261 1.00 69.62 89 PHE A O 1
ATOM 635 N N . ALA A 1 90 ? -20.827 4.683 23.038 1.00 70.56 90 ALA A N 1
ATOM 636 C CA . ALA A 1 90 ? -21.829 5.506 23.717 1.00 70.56 90 ALA A CA 1
ATOM 637 C C . ALA A 1 90 ? -22.205 6.746 22.886 1.00 70.56 90 ALA A C 1
ATOM 639 O O . ALA A 1 90 ? -23.390 7.020 22.715 1.00 70.56 90 ALA A O 1
ATOM 640 N N . GLY A 1 91 ? -21.223 7.432 22.287 1.00 72.50 91 GLY A N 1
ATOM 641 C CA . GLY A 1 91 ? -21.475 8.581 21.409 1.00 72.50 91 GLY A CA 1
ATOM 642 C C . GLY A 1 91 ? -22.287 8.228 20.155 1.00 72.50 91 GLY A C 1
ATOM 643 O O . GLY A 1 91 ? -23.226 8.943 19.806 1.00 72.50 91 GLY A O 1
ATOM 644 N N . ARG A 1 92 ? -21.986 7.092 19.504 1.00 72.00 92 ARG A N 1
ATOM 645 C CA . ARG A 1 92 ? -22.768 6.584 18.354 1.00 72.00 92 ARG A CA 1
ATOM 646 C C . ARG A 1 92 ? -24.187 6.154 18.744 1.00 72.00 92 ARG A C 1
ATOM 648 O O . ARG A 1 92 ? -25.130 6.369 17.991 1.00 72.00 92 ARG A O 1
ATOM 655 N N . THR A 1 93 ? -24.341 5.554 19.921 1.00 71.12 93 THR A N 1
ATOM 656 C CA . THR A 1 93 ? -25.641 5.136 20.474 1.00 71.12 93 THR A CA 1
ATOM 657 C C 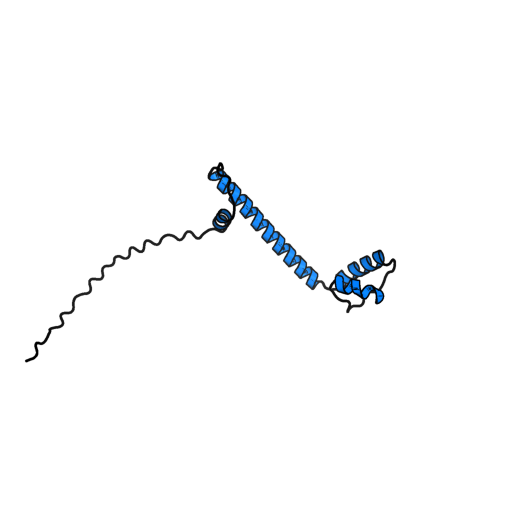. THR A 1 93 ? -26.530 6.351 20.738 1.00 71.12 93 THR A C 1
ATOM 659 O O . THR A 1 93 ? -27.691 6.346 20.334 1.00 71.12 93 THR A O 1
ATOM 662 N N . ASP A 1 94 ? -25.969 7.409 21.327 1.00 74.38 94 ASP A N 1
ATOM 663 C CA . ASP A 1 94 ? -26.674 8.665 21.597 1.00 74.38 94 ASP A CA 1
ATOM 664 C C . ASP A 1 94 ? -27.121 9.370 20.310 1.00 74.38 94 ASP A C 1
ATOM 666 O O . ASP A 1 94 ? -28.281 9.752 20.185 1.00 74.38 94 ASP A O 1
ATOM 670 N N . THR A 1 95 ? -26.256 9.441 19.294 1.00 75.12 95 THR A N 1
ATOM 671 C CA . THR A 1 95 ? -26.620 10.044 17.996 1.00 75.12 95 THR A CA 1
ATOM 672 C C . THR A 1 95 ? -27.698 9.262 17.248 1.00 75.12 95 THR A C 1
ATOM 674 O O . THR A 1 95 ? -28.555 9.871 16.612 1.00 75.12 95 THR A O 1
ATOM 677 N N . LEU A 1 96 ? -27.677 7.928 17.310 1.00 76.25 96 LEU A N 1
ATOM 678 C CA . LEU A 1 96 ? -28.646 7.086 16.600 1.00 76.25 96 LEU A CA 1
ATOM 679 C C . LEU A 1 96 ? -29.995 6.965 17.319 1.00 76.25 96 LEU A C 1
ATOM 681 O O . LEU A 1 96 ? -31.014 6.778 16.660 1.00 76.25 96 LEU A O 1
ATOM 685 N N . GLN A 1 97 ? -30.013 7.037 18.651 1.00 72.94 97 GLN A N 1
ATOM 686 C CA . GLN A 1 97 ? -31.224 6.806 19.452 1.00 72.94 97 GLN A CA 1
ATOM 687 C C . GLN A 1 97 ? -31.751 8.058 20.154 1.00 72.94 97 GLN A C 1
ATOM 689 O O . GLN A 1 97 ? -32.824 8.004 20.752 1.00 72.94 97 GLN A O 1
ATOM 694 N N . GLY A 1 98 ? -31.009 9.166 20.120 1.00 74.81 98 GLY A N 1
ATOM 695 C CA . GLY A 1 98 ? -31.352 10.398 20.827 1.00 74.81 98 GLY A CA 1
ATOM 696 C C . GLY A 1 98 ? -31.350 10.253 22.351 1.00 74.81 98 GLY A C 1
ATOM 697 O O . GLY A 1 98 ? -32.030 11.021 23.032 1.00 74.81 98 GLY A O 1
ATOM 698 N N . ARG A 1 99 ? -30.655 9.242 22.892 1.00 67.56 99 ARG A N 1
ATOM 699 C CA . ARG A 1 99 ? -30.521 9.025 24.336 1.00 67.56 99 ARG A CA 1
ATOM 700 C C . ARG A 1 99 ? -29.150 8.468 24.709 1.00 67.56 99 ARG A C 1
ATOM 702 O O . ARG A 1 99 ? -28.674 7.491 24.127 1.00 67.56 99 ARG A O 1
ATOM 709 N N . ALA A 1 100 ? -28.581 9.019 25.775 1.00 60.53 100 ALA A N 1
ATOM 710 C CA . ALA A 1 100 ? -27.351 8.522 26.365 1.00 60.53 100 ALA A CA 1
ATOM 711 C C . ALA A 1 100 ? -27.642 7.297 27.249 1.00 60.53 100 ALA A C 1
ATOM 713 O O . ALA A 1 100 ? -28.289 7.403 28.293 1.00 60.53 100 ALA A O 1
ATOM 714 N N . ALA A 1 101 ? -27.141 6.129 26.843 1.00 65.12 101 ALA A N 1
ATOM 715 C CA . ALA A 1 101 ? -27.203 4.887 27.611 1.00 65.12 101 ALA A CA 1
ATOM 716 C C . ALA A 1 101 ? -25.818 4.498 28.147 1.00 65.12 101 ALA A C 1
ATOM 718 O O . ALA A 1 101 ? -24.808 4.615 27.448 1.00 65.12 101 ALA A O 1
ATOM 719 N N . ARG A 1 102 ? -25.748 4.003 29.392 1.00 63.75 102 ARG A N 1
ATOM 720 C CA . ARG A 1 102 ? -24.488 3.507 29.967 1.00 63.75 102 ARG A CA 1
ATOM 721 C C . ARG A 1 102 ? -24.209 2.100 29.437 1.00 63.75 102 ARG A C 1
ATOM 723 O O . ARG A 1 102 ? -24.894 1.152 29.801 1.00 63.75 102 ARG A O 1
ATOM 730 N N . VAL A 1 103 ? -23.146 1.965 28.652 1.00 59.78 103 VAL A N 1
ATOM 731 C CA . VAL A 1 103 ? -22.729 0.695 28.040 1.00 59.78 103 VAL A CA 1
ATOM 732 C C . VAL A 1 103 ? -22.069 -0.212 29.104 1.00 59.78 103 VAL A C 1
ATOM 734 O O . VAL A 1 103 ? -21.043 0.178 29.683 1.00 59.78 103 VAL A O 1
ATOM 737 N N . PRO A 1 104 ? -22.632 -1.403 29.406 1.00 60.97 104 PRO A N 1
ATOM 738 C CA . PRO A 1 104 ? -22.082 -2.364 30.365 1.00 60.97 104 PRO A CA 1
ATOM 739 C C . PRO A 1 104 ? -20.688 -2.857 29.977 1.00 60.97 104 PRO A C 1
ATOM 741 O O . PRO A 1 104 ? -20.362 -2.955 28.797 1.00 60.97 104 PRO A O 1
ATOM 744 N N . ARG A 1 105 ? -19.869 -3.236 30.970 1.00 58.84 105 ARG A N 1
ATOM 745 C CA . ARG A 1 105 ? -18.497 -3.719 30.729 1.00 58.84 105 ARG A CA 1
ATOM 746 C C . ARG A 1 105 ? -18.418 -5.027 29.928 1.00 58.84 105 ARG A C 1
ATOM 748 O O . ARG A 1 105 ? -17.370 -5.306 29.370 1.00 58.84 105 ARG A O 1
ATOM 755 N N . GLU A 1 106 ? -19.508 -5.780 29.857 1.00 59.03 106 GLU A N 1
ATOM 756 C CA . GLU A 1 106 ? -19.595 -7.093 29.205 1.00 59.03 106 GLU A CA 1
ATOM 757 C C . GLU A 1 106 ? -20.214 -7.029 27.798 1.00 59.03 106 GLU A C 1
ATOM 759 O O . GLU A 1 106 ? -20.565 -8.061 27.223 1.00 59.03 106 GLU A O 1
ATOM 764 N N . ALA A 1 107 ? -20.412 -5.829 27.237 1.00 59.59 107 ALA A N 1
ATOM 765 C CA . ALA A 1 107 ? -21.029 -5.716 25.923 1.00 59.59 107 ALA A CA 1
ATOM 766 C C . ALA A 1 107 ? -20.128 -6.321 24.817 1.00 59.59 107 ALA A C 1
ATOM 768 O O . ALA A 1 107 ? -18.900 -6.220 24.887 1.00 59.59 107 ALA A O 1
ATOM 769 N N . PRO A 1 108 ? -20.720 -6.974 23.797 1.00 57.28 108 PRO A N 1
ATOM 770 C CA . PRO A 1 108 ? -19.961 -7.592 22.715 1.00 57.28 108 PRO A CA 1
ATOM 771 C C . PRO A 1 108 ? -19.102 -6.576 21.953 1.00 57.28 108 PRO A C 1
ATOM 773 O O . PRO A 1 108 ? -19.588 -5.517 21.565 1.00 57.28 108 PRO A O 1
ATOM 776 N N . ARG A 1 109 ? -17.839 -6.943 21.700 1.00 57.09 109 ARG A N 1
ATOM 777 C CA . ARG A 1 109 ? -16.828 -6.124 20.999 1.00 57.09 109 ARG A CA 1
ATOM 778 C C . ARG A 1 109 ? -17.064 -5.994 19.490 1.00 57.09 109 ARG A C 1
ATOM 780 O O . ARG A 1 109 ? -16.458 -5.153 18.840 1.00 57.09 109 ARG A O 1
ATOM 787 N N . ASP A 1 110 ? -17.923 -6.844 18.934 1.00 61.12 110 ASP A N 1
ATOM 788 C CA . ASP A 1 110 ? -18.298 -6.799 17.526 1.00 61.12 110 ASP A CA 1
ATOM 789 C C . ASP A 1 110 ? -19.441 -5.799 17.307 1.00 61.12 110 ASP A C 1
ATOM 791 O O . ASP A 1 110 ? -20.520 -5.914 17.899 1.00 61.12 110 ASP A O 1
ATOM 795 N N . ALA A 1 111 ? -19.203 -4.829 16.424 1.00 53.81 111 ALA A N 1
ATOM 796 C CA . ALA A 1 111 ? -20.130 -3.737 16.150 1.00 53.81 111 ALA A CA 1
ATOM 797 C C . ALA A 1 111 ? -21.487 -4.229 15.617 1.00 53.81 111 ALA A C 1
ATOM 799 O O . ALA A 1 111 ? -22.519 -3.619 15.901 1.00 53.81 111 ALA A O 1
ATOM 800 N N . TRP A 1 112 ? -21.509 -5.347 14.889 1.00 48.16 112 TRP A N 1
ATOM 801 C CA . TRP A 1 112 ? -22.734 -5.922 14.332 1.00 48.16 112 TRP A CA 1
ATOM 802 C C . TRP A 1 112 ? -23.588 -6.607 15.403 1.00 48.16 112 TRP A C 1
ATOM 804 O O . TRP A 1 112 ? -24.801 -6.404 15.478 1.00 48.16 112 TRP A O 1
ATOM 814 N N . THR A 1 113 ? -22.944 -7.336 16.308 1.00 64.06 113 THR A N 1
ATOM 815 C CA . THR A 1 113 ? -23.581 -7.958 17.473 1.00 64.06 113 THR A CA 1
ATOM 816 C C . THR A 1 113 ? -24.115 -6.905 18.447 1.00 64.06 113 THR A C 1
ATOM 818 O O . THR A 1 113 ? -25.192 -7.083 19.022 1.00 64.06 113 THR A O 1
ATOM 821 N N . ALA A 1 114 ? -23.389 -5.798 18.628 1.00 59.94 114 ALA A N 1
ATOM 822 C CA . ALA A 1 114 ? -23.827 -4.682 19.460 1.00 59.94 114 ALA A CA 1
ATOM 823 C C . ALA A 1 114 ? -25.055 -3.968 18.864 1.00 59.94 114 ALA A C 1
ATOM 825 O O . ALA A 1 114 ? -26.011 -3.695 19.591 1.00 59.94 114 ALA A O 1
ATOM 826 N N . ALA A 1 115 ? -25.077 -3.748 17.544 1.00 61.03 115 ALA A N 1
ATOM 827 C CA . ALA A 1 115 ? -26.216 -3.155 16.840 1.00 61.03 115 ALA A CA 1
ATOM 828 C C . ALA A 1 115 ? -27.488 -4.025 16.911 1.00 61.03 115 ALA A C 1
ATOM 830 O O . ALA A 1 115 ? -28.593 -3.507 17.031 1.00 61.03 115 ALA A O 1
ATOM 831 N N . GLY A 1 116 ? -27.353 -5.356 16.908 1.00 66.88 116 GLY A N 1
ATOM 832 C CA . GLY A 1 116 ? -28.490 -6.272 17.065 1.00 66.88 116 GLY A CA 1
ATOM 833 C C . GLY A 1 116 ? -29.094 -6.323 18.478 1.00 66.88 116 GLY A C 1
ATOM 834 O O . GLY A 1 116 ? -30.148 -6.927 18.667 1.00 66.88 116 GLY A O 1
ATOM 835 N N . ARG A 1 117 ? -28.442 -5.728 19.488 1.00 65.88 117 ARG A N 1
ATOM 836 C CA . ARG A 1 117 ? -28.861 -5.782 20.906 1.00 65.88 117 ARG A CA 1
ATOM 837 C C . ARG A 1 117 ? -29.133 -4.417 21.525 1.00 65.88 117 ARG A C 1
ATOM 839 O O . ARG A 1 117 ? -29.236 -4.312 22.745 1.00 65.88 117 ARG A O 1
ATOM 846 N N . THR A 1 118 ? -29.291 -3.398 20.690 1.00 63.09 118 THR A N 1
ATOM 847 C CA . THR A 1 118 ? -29.540 -2.018 21.101 1.00 63.09 118 THR A CA 1
ATOM 848 C C . THR A 1 118 ? -30.712 -1.847 22.077 1.00 63.09 118 THR A C 1
ATOM 850 O O . THR A 1 118 ? -30.635 -0.993 22.947 1.00 63.09 118 THR A O 1
ATOM 853 N N . ASP A 1 119 ? -31.736 -2.702 22.006 1.00 64.94 119 ASP A N 1
ATOM 854 C CA . ASP A 1 119 ? -32.889 -2.724 22.926 1.00 64.94 119 ASP A CA 1
ATOM 855 C C . ASP A 1 119 ? -32.519 -2.962 24.410 1.00 64.94 119 ASP A C 1
ATOM 857 O O . ASP A 1 119 ? -33.304 -2.667 25.306 1.00 64.94 119 ASP A O 1
ATOM 861 N N . ARG A 1 120 ? -31.316 -3.485 24.698 1.00 64.81 120 ARG A N 1
ATOM 862 C CA . ARG A 1 120 ? -30.848 -3.766 26.070 1.00 64.81 120 ARG A CA 1
ATOM 863 C C . ARG A 1 120 ? -29.963 -2.687 26.691 1.00 64.81 120 ARG A C 1
ATOM 865 O O . ARG A 1 120 ? -29.591 -2.828 27.858 1.00 64.81 120 ARG A O 1
ATOM 872 N N . PHE A 1 121 ? -29.592 -1.670 25.921 1.00 61.19 121 PHE A N 1
ATOM 873 C CA . PHE A 1 121 ? -28.932 -0.455 26.409 1.00 61.19 121 PHE A CA 1
ATOM 874 C C . PHE A 1 121 ? -29.989 0.636 26.540 1.00 61.19 121 PHE A C 1
ATOM 876 O O . PHE A 1 121 ? -29.844 1.578 27.343 1.00 61.19 121 PHE A O 1
#

Radius of gyration: 35.38 Å; chains: 1; bounding box: 8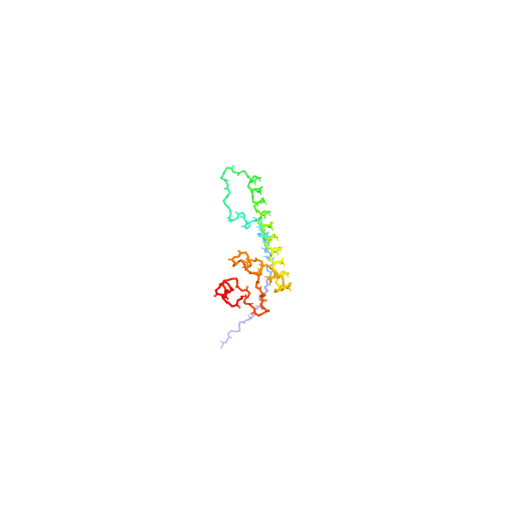1×88×57 Å

pLDDT: mean 73.54, std 17.74, range [40.09, 97.38]

Organism: NCBI:txid1198295